Protein AF-A0A973HD96-F1 (afdb_monomer)

Foldseek 3Di:
DDDDDDDCPQPPHVDHPPVVVCVVVDDPVVVVVVCVVCVVVVVVVD

Solvent-accessible surface area (backbone atoms only — not comparable to full-atom values): 3082 Å² total; per-residue (Å²): 136,90,81,86,83,82,68,77,86,45,89,85,42,91,64,81,47,55,67,56,45,50,65,69,76,46,56,68,70,58,49,53,52,49,50,63,70,45,39,65,57,63,67,66,76,105

Structure (mmCIF, N/CA/C/O backbone):
data_AF-A0A973HD96-F1
#
_entry.id   AF-A0A973HD96-F1
#
loop_
_atom_site.group_PDB
_atom_site.id
_atom_site.type_symbol
_atom_site.label_atom_id
_atom_site.label_alt_id
_atom_site.label_comp_id
_atom_site.label_asym_id
_atom_site.label_entity_id
_atom_site.label_seq_id
_atom_site.pdbx_PDB_ins_code
_atom_site.Cartn_x
_atom_site.Cartn_y
_atom_site.Cartn_z
_atom_site.occupancy
_atom_site.B_iso_or_equiv
_atom_site.auth_seq_id
_atom_site.auth_comp_id
_atom_site.auth_asym_id
_atom_site.auth_atom_id
_atom_site.pdbx_PDB_model_num
ATOM 1 N N . MET A 1 1 ? -27.619 14.980 -2.432 1.00 44.03 1 MET A N 1
ATOM 2 C CA . MET A 1 1 ? -26.953 13.783 -2.986 1.00 44.03 1 MET A CA 1
ATOM 3 C C . MET A 1 1 ? -25.457 14.071 -2.997 1.00 44.03 1 MET A C 1
ATOM 5 O O . MET A 1 1 ? -25.064 14.970 -3.722 1.00 44.03 1 MET A O 1
ATOM 9 N N . ASN A 1 2 ? -24.656 13.410 -2.154 1.00 65.44 2 ASN A N 1
ATOM 10 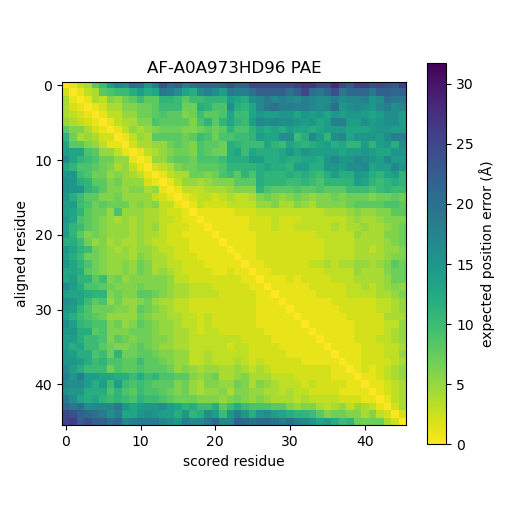C CA . ASN A 1 2 ? -23.195 13.574 -2.128 1.00 65.44 2 ASN A CA 1
ATOM 11 C C . ASN A 1 2 ? -22.570 12.363 -2.814 1.00 65.44 2 ASN A C 1
ATOM 13 O O . ASN A 1 2 ? -22.477 11.294 -2.217 1.00 65.44 2 ASN A O 1
ATOM 17 N N . ILE A 1 3 ? -22.218 12.522 -4.086 1.00 71.94 3 ILE A N 1
ATOM 18 C CA . ILE A 1 3 ? -21.550 11.483 -4.863 1.00 71.94 3 ILE A CA 1
ATOM 19 C C . ILE A 1 3 ? -20.052 11.754 -4.752 1.00 71.94 3 ILE A C 1
ATOM 21 O O . ILE A 1 3 ? -19.584 12.807 -5.177 1.00 71.94 3 ILE A O 1
ATOM 25 N N . ALA A 1 4 ? -19.316 10.820 -4.155 1.00 70.69 4 ALA A N 1
ATOM 26 C CA . ALA A 1 4 ? -17.862 10.827 -4.196 1.00 70.69 4 ALA A CA 1
ATOM 27 C C . ALA A 1 4 ? -17.419 10.108 -5.475 1.00 70.69 4 ALA A C 1
ATOM 29 O O . ALA A 1 4 ? -17.699 8.922 -5.649 1.00 70.69 4 ALA A O 1
ATOM 30 N N . LEU A 1 5 ? -16.779 10.848 -6.379 1.00 67.25 5 LEU A N 1
ATOM 31 C CA . LEU A 1 5 ? -16.188 10.313 -7.601 1.00 67.25 5 LEU A CA 1
ATOM 32 C C . LEU A 1 5 ? -14.714 10.021 -7.330 1.00 67.25 5 LEU A C 1
ATOM 34 O O . LEU A 1 5 ? -13.964 10.917 -6.947 1.00 67.25 5 LEU A O 1
ATOM 38 N N . PHE A 1 6 ? -14.327 8.763 -7.512 1.00 66.12 6 PHE A N 1
ATOM 39 C CA . PHE A 1 6 ? -12.944 8.317 -7.409 1.00 66.12 6 PHE A CA 1
ATOM 40 C C . PHE A 1 6 ? -12.439 8.024 -8.816 1.00 66.12 6 PHE A C 1
ATOM 42 O O . PHE A 1 6 ? -12.954 7.132 -9.487 1.00 66.12 6 PHE A O 1
ATOM 49 N N . ASP A 1 7 ? -11.463 8.806 -9.257 1.00 71.56 7 ASP A N 1
ATOM 50 C CA . ASP A 1 7 ? -10.747 8.574 -10.503 1.00 71.56 7 ASP A CA 1
ATOM 51 C C . ASP A 1 7 ? -9.503 7.726 -10.209 1.00 71.56 7 ASP A C 1
ATOM 53 O O . ASP A 1 7 ? -8.666 8.105 -9.387 1.00 71.56 7 ASP A O 1
ATOM 57 N N . PHE A 1 8 ? -9.427 6.551 -10.835 1.00 66.88 8 PHE A N 1
ATOM 58 C CA . PHE A 1 8 ? -8.357 5.573 -10.624 1.00 66.88 8 PHE A CA 1
ATOM 59 C C . PHE A 1 8 ? -7.446 5.390 -11.841 1.00 66.88 8 PHE A C 1
ATOM 61 O O . PHE A 1 8 ? -6.393 4.775 -11.683 1.00 66.88 8 PHE A O 1
ATOM 68 N N . ASP A 1 9 ? -7.825 5.883 -13.026 1.00 72.00 9 ASP A N 1
ATOM 69 C CA . ASP A 1 9 ? -7.010 5.744 -14.245 1.00 72.00 9 ASP A CA 1
ATOM 70 C C . ASP A 1 9 ? -6.227 7.021 -14.602 1.00 72.00 9 ASP A C 1
ATOM 72 O O . ASP A 1 9 ? -5.325 6.971 -15.437 1.00 72.00 9 ASP A O 1
ATOM 76 N N . GLY A 1 10 ? -6.513 8.132 -13.912 1.00 68.12 10 GLY A N 1
ATOM 77 C CA . GLY A 1 10 ? -5.804 9.402 -14.061 1.00 68.12 10 GLY A CA 1
ATOM 78 C C . GLY A 1 10 ? -6.392 10.333 -15.124 1.00 68.12 10 GLY A C 1
ATOM 79 O O . GLY A 1 10 ? -5.722 11.266 -15.568 1.00 68.12 10 GLY A O 1
ATOM 80 N N . THR A 1 11 ? -7.632 10.100 -15.557 1.00 73.00 11 THR A N 1
ATOM 81 C CA . THR A 1 11 ? -8.315 10.914 -16.576 1.00 73.00 11 THR A CA 1
ATOM 82 C C . THR A 1 11 ? -8.748 12.298 -16.083 1.00 73.00 11 THR A C 1
ATOM 84 O O . THR A 1 11 ? -8.859 13.228 -16.882 1.00 73.00 11 THR A O 1
ATOM 87 N N . ILE A 1 12 ? -8.991 12.462 -14.784 1.00 76.25 12 ILE A N 1
ATOM 88 C CA . ILE A 1 12 ? -9.445 13.700 -14.129 1.00 76.25 12 ILE A CA 1
ATOM 89 C C . ILE A 1 12 ? -8.335 14.277 -13.243 1.00 76.25 12 ILE A C 1
ATOM 91 O O . ILE A 1 12 ? -8.171 15.497 -13.163 1.00 76.25 12 ILE A O 1
ATOM 95 N N . THR A 1 13 ? -7.559 13.420 -12.578 1.00 72.06 13 THR A N 1
ATOM 96 C CA . THR A 1 13 ? -6.452 13.812 -11.697 1.00 72.06 13 THR A CA 1
ATOM 97 C C . THR A 1 13 ? -5.130 13.238 -12.192 1.00 72.06 13 THR A C 1
ATOM 99 O O . THR A 1 13 ? -4.997 12.039 -12.383 1.00 72.06 13 THR A O 1
ATOM 102 N N . ASN A 1 14 ? -4.115 14.097 -12.312 1.00 79.62 14 ASN A N 1
ATOM 103 C CA . ASN A 1 14 ? -2.751 13.677 -12.656 1.00 79.62 14 ASN A CA 1
ATOM 104 C C . ASN A 1 14 ? -1.964 13.153 -11.442 1.00 79.62 14 ASN A C 1
ATOM 106 O O . ASN A 1 14 ? -0.819 12.725 -11.582 1.00 79.62 14 ASN A O 1
ATOM 110 N N . GLU A 1 15 ? -2.540 13.222 -10.240 1.00 77.88 15 GLU A N 1
ATOM 111 C CA . GLU A 1 15 ? -1.931 12.642 -9.051 1.00 77.88 15 GLU A CA 1
ATOM 112 C C . GLU A 1 15 ? -2.359 11.188 -8.861 1.00 77.88 15 GLU A C 1
ATOM 114 O O . GLU A 1 15 ? -3.527 10.839 -9.028 1.00 77.88 15 GLU A O 1
ATOM 119 N N . ASP A 1 16 ? -1.415 10.354 -8.422 1.00 80.75 16 ASP A N 1
ATOM 120 C CA . ASP A 1 16 ? -1.689 8.975 -8.029 1.00 80.75 16 ASP A CA 1
ATOM 121 C C . ASP A 1 16 ? -2.619 8.934 -6.804 1.00 80.75 16 ASP A C 1
ATOM 123 O O . ASP A 1 16 ? -2.224 9.204 -5.661 1.00 80.75 16 ASP A O 1
ATOM 127 N N . ALA A 1 17 ? -3.884 8.610 -7.067 1.00 81.12 17 ALA A N 1
ATOM 128 C CA . ALA A 1 17 ? -4.917 8.428 -6.057 1.00 81.12 17 ALA A CA 1
ATOM 129 C C . ALA A 1 17 ? -4.984 6.978 -5.553 1.00 81.12 17 ALA A C 1
ATOM 131 O O . ALA A 1 17 ? -5.367 6.740 -4.403 1.00 81.12 17 ALA A O 1
ATOM 132 N N . PHE A 1 18 ? -4.581 6.007 -6.380 1.00 82.19 18 PHE A N 1
ATOM 133 C CA . PHE A 1 18 ? -4.723 4.586 -6.079 1.00 82.19 18 PHE A CA 1
ATOM 134 C C . PHE A 1 18 ? -3.797 4.157 -4.941 1.00 82.19 18 PHE A C 1
ATOM 136 O O . PHE A 1 18 ? -4.259 3.582 -3.953 1.00 82.19 18 PHE A O 1
ATOM 143 N N . THR A 1 19 ? -2.510 4.505 -5.002 1.00 86.44 19 THR A N 1
ATOM 144 C CA . THR A 1 19 ? -1.560 4.133 -3.940 1.00 86.44 19 THR A CA 1
ATOM 145 C C . THR A 1 19 ? -1.935 4.771 -2.604 1.00 86.44 19 THR A C 1
ATOM 147 O O . THR A 1 19 ? -1.929 4.106 -1.563 1.00 86.44 19 THR A O 1
ATOM 150 N N . LYS A 1 20 ? -2.333 6.051 -2.620 1.00 86.19 20 LYS A N 1
ATOM 151 C CA . LYS A 1 20 ? -2.796 6.772 -1.423 1.00 86.19 20 LYS A CA 1
ATOM 152 C C . LYS A 1 20 ? -4.034 6.101 -0.819 1.00 86.19 20 LYS A C 1
ATOM 154 O O . LYS A 1 20 ? -4.100 5.924 0.398 1.00 86.19 20 LYS A O 1
ATOM 159 N N . PHE A 1 21 ? -4.979 5.676 -1.658 1.00 86.69 21 PHE A N 1
ATOM 160 C CA . PHE A 1 21 ? -6.167 4.948 -1.222 1.00 86.69 21 PHE A CA 1
ATOM 161 C C . PHE A 1 21 ? -5.822 3.597 -0.587 1.00 86.69 21 PHE A C 1
ATOM 163 O O . PHE A 1 21 ? -6.350 3.278 0.476 1.00 86.69 21 PHE A O 1
ATOM 170 N N . ILE A 1 22 ? -4.903 2.826 -1.174 1.00 89.75 22 ILE A N 1
ATOM 171 C CA . ILE A 1 22 ? -4.472 1.538 -0.611 1.00 89.75 22 ILE A CA 1
ATOM 172 C C . ILE A 1 22 ? -3.878 1.724 0.790 1.00 8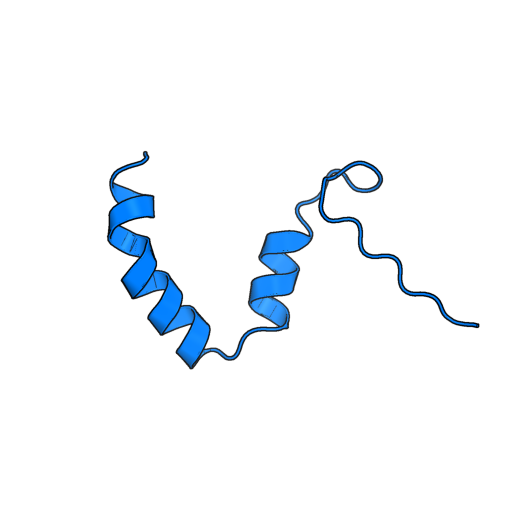9.75 22 ILE A C 1
ATOM 174 O O . ILE A 1 22 ? -4.248 0.981 1.704 1.00 89.75 22 ILE A O 1
ATOM 178 N N . PHE A 1 23 ? -3.019 2.729 0.996 1.00 91.56 23 PHE A N 1
ATOM 179 C CA . PHE A 1 23 ? -2.463 3.022 2.321 1.00 91.56 23 PHE A CA 1
ATOM 180 C C . PHE A 1 23 ? -3.513 3.505 3.327 1.00 91.56 23 PHE A C 1
ATOM 182 O O . PHE A 1 23 ? -3.404 3.195 4.512 1.00 91.56 23 PHE A O 1
ATOM 189 N N . TYR A 1 24 ? -4.529 4.234 2.865 1.00 92.25 24 TYR A N 1
ATOM 190 C CA . TYR A 1 24 ? -5.625 4.709 3.706 1.00 92.25 24 TYR A CA 1
ATOM 191 C C . TYR A 1 24 ? -6.595 3.586 4.113 1.00 92.25 24 TYR A C 1
ATOM 193 O O . TYR A 1 24 ? -6.951 3.465 5.283 1.00 92.25 24 TYR A O 1
ATOM 201 N N . ALA A 1 25 ? -7.022 2.756 3.159 1.00 92.94 25 ALA A N 1
ATOM 202 C CA . ALA A 1 25 ? -8.082 1.767 3.350 1.00 92.94 25 ALA A CA 1
ATOM 203 C C . ALA A 1 25 ? -7.585 0.436 3.943 1.00 92.94 25 ALA A C 1
ATOM 205 O O . ALA A 1 25 ? -8.383 -0.361 4.444 1.00 92.94 25 ALA A O 1
ATOM 206 N N . THR A 1 26 ? -6.279 0.163 3.885 1.00 93.44 26 THR A N 1
ATOM 207 C CA . THR A 1 26 ? -5.724 -1.137 4.278 1.00 93.44 26 THR A CA 1
ATOM 208 C C . THR A 1 26 ? -5.169 -1.118 5.698 1.00 93.44 26 THR A C 1
ATOM 210 O O . THR A 1 26 ? -4.363 -0.273 6.080 1.00 93.44 26 THR A O 1
ATOM 213 N N . LEU A 1 27 ? -5.544 -2.126 6.487 1.00 95.44 27 LEU A N 1
ATOM 214 C CA . LEU A 1 27 ? -4.998 -2.334 7.829 1.00 95.44 27 LEU A CA 1
ATOM 215 C C . LEU A 1 27 ? -3.481 -2.587 7.776 1.00 95.44 27 LEU A C 1
ATOM 217 O O . LEU A 1 27 ? -2.996 -3.351 6.941 1.00 95.44 27 LEU A O 1
ATOM 221 N N . LYS A 1 28 ? -2.734 -2.012 8.728 1.00 93.69 28 LYS A N 1
ATOM 222 C CA . LYS A 1 28 ? -1.257 -2.032 8.749 1.00 93.69 28 LYS A CA 1
ATOM 223 C C . LYS A 1 28 ? -0.646 -3.434 8.632 1.00 93.69 28 LYS A C 1
ATOM 225 O O . LYS A 1 28 ? 0.321 -3.618 7.902 1.00 93.69 28 LYS A O 1
ATOM 230 N N . TYR A 1 29 ? -1.221 -4.436 9.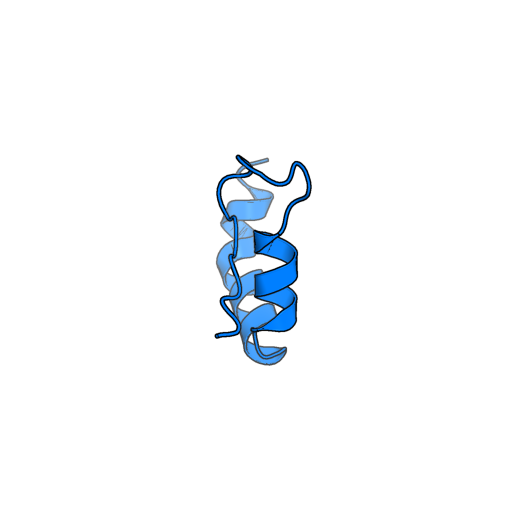300 1.00 96.38 29 TYR A N 1
ATOM 231 C CA . TYR A 1 29 ? -0.712 -5.811 9.232 1.00 96.38 29 TYR A CA 1
ATOM 232 C C . TYR A 1 29 ? -0.890 -6.439 7.838 1.00 96.38 29 TYR A C 1
ATOM 234 O O . TYR A 1 29 ? -0.027 -7.191 7.390 1.00 96.38 29 TYR A O 1
ATOM 242 N N . ARG A 1 30 ? -1.969 -6.093 7.119 1.00 95.75 30 ARG A N 1
ATOM 243 C CA . ARG A 1 30 ? -2.210 -6.551 5.740 1.00 95.75 30 ARG A CA 1
ATOM 244 C C . ARG A 1 30 ? -1.266 -5.871 4.756 1.00 95.75 30 ARG A C 1
ATOM 246 O O . ARG A 1 30 ? -0.796 -6.530 3.837 1.00 95.75 30 ARG A O 1
ATOM 253 N N . LEU A 1 31 ? -0.957 -4.592 4.981 1.00 94.25 31 LEU A N 1
ATOM 254 C CA . LEU A 1 31 ? 0.058 -3.867 4.214 1.00 94.25 31 LEU A CA 1
ATOM 255 C C . LEU A 1 31 ? 1.430 -4.529 4.339 1.00 94.25 31 LEU A C 1
ATOM 257 O O . LEU A 1 31 ? 2.060 -4.802 3.326 1.00 94.25 31 LEU A O 1
ATOM 261 N N . ILE A 1 32 ? 1.868 -4.849 5.560 1.00 95.62 32 ILE A N 1
ATOM 262 C CA . ILE A 1 32 ? 3.164 -5.509 5.787 1.00 95.62 32 ILE A CA 1
ATOM 263 C C . ILE A 1 32 ? 3.198 -6.887 5.114 1.00 95.62 32 ILE A C 1
ATOM 265 O O . ILE A 1 32 ? 4.149 -7.191 4.397 1.00 95.62 32 ILE A O 1
ATOM 269 N N . ALA A 1 33 ? 2.149 -7.699 5.285 1.00 96.75 33 ALA A N 1
ATOM 270 C CA . ALA A 1 33 ? 2.061 -9.008 4.639 1.00 96.75 33 ALA A CA 1
ATOM 271 C C . ALA A 1 33 ? 2.101 -8.903 3.103 1.00 96.75 33 ALA A C 1
ATOM 273 O O . ALA A 1 33 ? 2.833 -9.647 2.455 1.00 96.75 33 ALA A O 1
ATOM 274 N N . GLY A 1 34 ? 1.362 -7.949 2.527 1.00 93.62 34 GLY A N 1
ATOM 275 C CA . GLY A 1 34 ? 1.360 -7.685 1.088 1.00 93.62 34 GLY A CA 1
ATOM 276 C C . GLY A 1 34 ? 2.717 -7.209 0.569 1.00 93.62 34 GLY A C 1
ATOM 277 O O . GLY A 1 34 ? 3.173 -7.700 -0.458 1.00 93.62 34 GLY A O 1
ATOM 278 N N . MET A 1 35 ? 3.402 -6.325 1.299 1.00 92.38 35 MET A N 1
ATOM 279 C CA . MET A 1 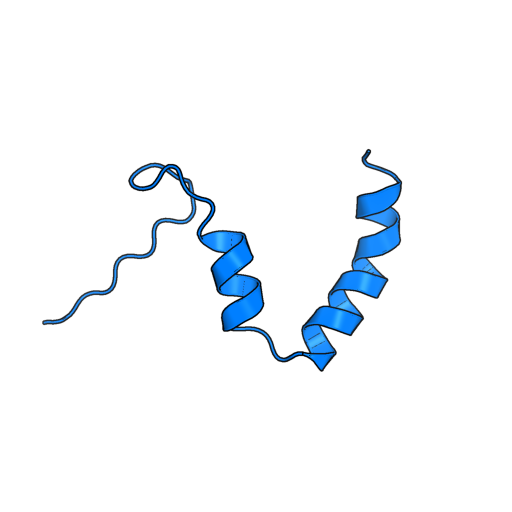35 ? 4.746 -5.856 0.943 1.00 92.38 35 MET A CA 1
ATOM 280 C C . MET A 1 35 ? 5.768 -6.995 0.946 1.00 92.38 35 MET A C 1
ATOM 282 O O . MET A 1 35 ? 6.576 -7.078 0.027 1.00 92.38 35 MET A O 1
ATOM 286 N N . ILE A 1 36 ? 5.718 -7.900 1.930 1.00 96.00 36 ILE A N 1
ATOM 287 C CA . ILE A 1 36 ? 6.589 -9.085 1.962 1.00 96.00 36 ILE A CA 1
ATOM 288 C C . ILE A 1 36 ? 6.277 -9.999 0.773 1.00 96.00 36 ILE A C 1
ATOM 290 O O . ILE A 1 36 ? 7.195 -10.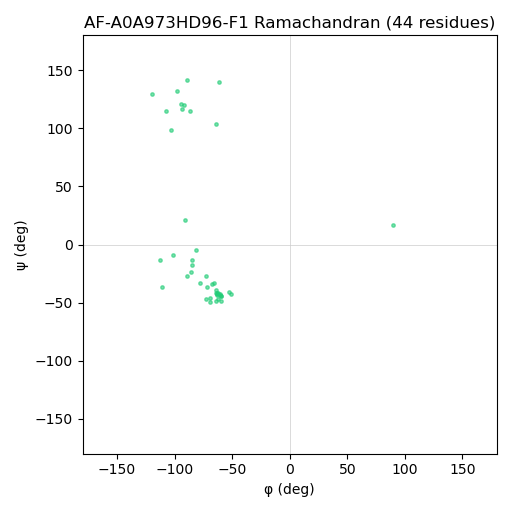387 0.053 1.00 96.00 36 ILE A O 1
ATOM 294 N N . LEU A 1 37 ? 4.996 -10.298 0.532 1.00 96.06 37 LEU A N 1
ATOM 295 C CA . LEU A 1 37 ? 4.553 -11.177 -0.554 1.00 96.06 37 LEU A CA 1
ATOM 296 C C . LEU A 1 37 ? 4.954 -10.640 -1.937 1.00 96.06 37 LEU A C 1
ATOM 298 O O . LEU A 1 37 ? 5.405 -11.402 -2.787 1.00 96.06 37 LEU A O 1
ATOM 302 N 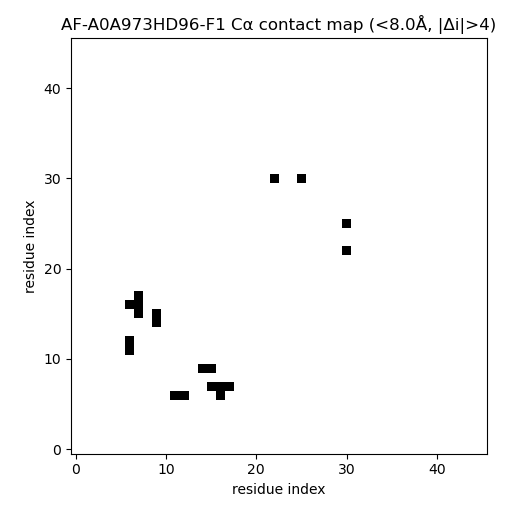N . LEU A 1 38 ? 4.789 -9.335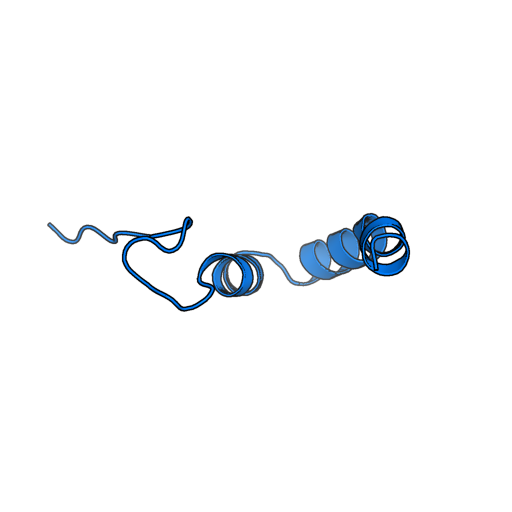 -2.159 1.00 93.19 38 LEU A N 1
ATOM 303 C CA . LEU A 1 38 ? 5.073 -8.679 -3.436 1.00 93.19 38 LEU A CA 1
ATOM 304 C C . LEU A 1 38 ? 6.542 -8.280 -3.592 1.00 93.19 38 LEU A C 1
ATOM 306 O O . LEU A 1 38 ? 6.964 -7.981 -4.708 1.00 93.19 38 LEU A O 1
ATOM 310 N N . SER A 1 39 ? 7.333 -8.297 -2.513 1.00 93.38 39 SER A N 1
ATOM 311 C CA . SER A 1 39 ? 8.742 -7.896 -2.548 1.00 93.38 39 SER A CA 1
ATOM 312 C C . SER A 1 39 ? 9.563 -8.582 -3.647 1.00 93.38 39 SER A C 1
ATOM 314 O O . SER A 1 39 ? 10.285 -7.859 -4.334 1.00 93.38 39 SER A O 1
ATOM 316 N N . PRO A 1 40 ? 9.436 -9.900 -3.927 1.00 91.62 40 PRO A N 1
ATOM 317 C CA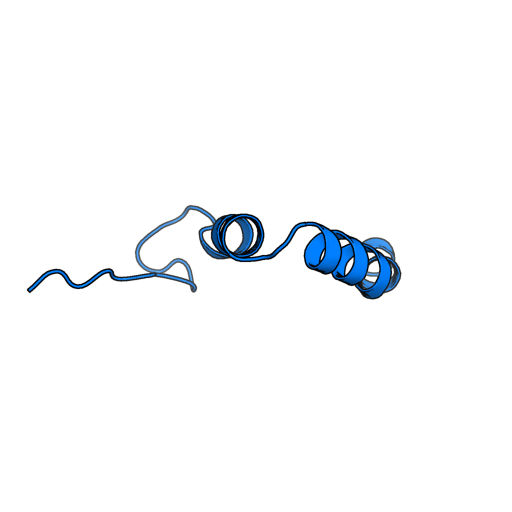 . PRO A 1 40 ? 10.246 -10.535 -4.964 1.00 91.62 40 PRO A CA 1
ATOM 318 C C . PRO A 1 40 ? 9.939 -9.961 -6.348 1.00 91.62 40 PRO A C 1
ATOM 320 O O . PRO A 1 40 ? 10.851 -9.715 -7.126 1.00 91.62 40 PRO A O 1
ATOM 323 N N . VAL A 1 41 ? 8.666 -9.677 -6.632 1.00 93.38 41 VAL A N 1
ATOM 324 C CA . VAL A 1 41 ? 8.238 -9.077 -7.901 1.00 93.38 41 VAL A CA 1
ATOM 325 C C . VAL A 1 41 ? 8.713 -7.630 -7.994 1.00 93.38 41 VAL A C 1
ATOM 327 O O . VAL A 1 41 ? 9.276 -7.245 -9.012 1.00 93.38 41 VAL A O 1
ATOM 330 N N . ILE A 1 42 ? 8.550 -6.838 -6.931 1.00 87.94 42 ILE A N 1
ATOM 331 C CA . ILE A 1 42 ? 8.956 -5.424 -6.905 1.00 87.94 42 ILE A CA 1
ATOM 332 C C . ILE A 1 42 ? 10.470 -5.272 -7.104 1.00 87.94 42 ILE A C 1
ATOM 334 O O . ILE A 1 42 ? 10.903 -4.377 -7.826 1.00 87.94 42 ILE A O 1
ATOM 338 N N . PHE A 1 43 ? 11.279 -6.131 -6.479 1.00 90.44 43 PHE A N 1
ATOM 339 C CA . PHE A 1 43 ? 12.737 -6.070 -6.608 1.00 90.44 43 PHE A CA 1
ATOM 340 C C . PHE A 1 43 ? 13.254 -6.665 -7.917 1.00 90.44 43 PHE A C 1
ATOM 342 O O . PHE A 1 43 ? 14.261 -6.187 -8.427 1.00 90.44 43 PHE A O 1
ATOM 349 N N . TYR A 1 44 ? 12.593 -7.691 -8.456 1.00 86.06 44 TYR A N 1
ATOM 350 C CA . TYR A 1 44 ? 13.038 -8.367 -9.676 1.00 86.06 44 TYR A CA 1
ATOM 351 C C . TYR A 1 44 ? 12.545 -7.691 -10.964 1.00 86.06 44 TYR A C 1
ATOM 353 O O . TYR A 1 44 ? 13.160 -7.847 -12.010 1.00 86.06 44 TYR A O 1
ATOM 361 N N . THR A 1 45 ? 11.451 -6.925 -10.900 1.00 72.19 45 THR A N 1
ATOM 362 C CA . THR A 1 45 ? 10.858 -6.212 -12.054 1.00 72.19 45 THR A CA 1
ATOM 363 C C . THR A 1 45 ? 11.415 -4.787 -12.197 1.00 72.19 45 THR A C 1
ATOM 365 O O . THR A 1 45 ? 10.772 -3.922 -12.789 1.00 72.19 45 THR A O 1
ATOM 368 N N . LYS A 1 46 ? 12.591 -4.516 -11.622 1.00 52.19 46 LYS A N 1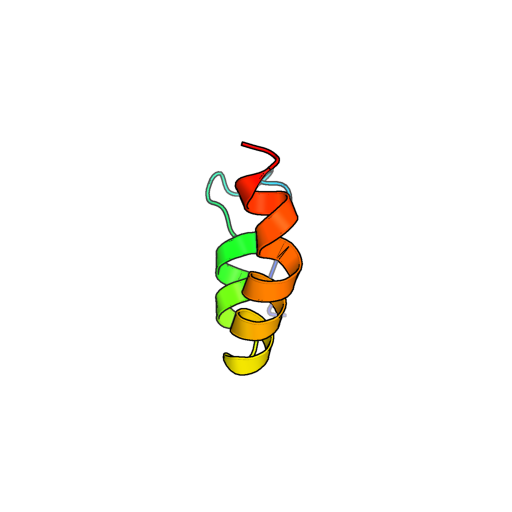
ATOM 369 C CA . LYS A 1 46 ? 13.267 -3.219 -11.695 1.00 52.19 46 LYS A CA 1
ATOM 370 C C . LYS A 1 46 ? 14.459 -3.248 -12.639 1.00 52.19 46 LYS A C 1
ATOM 372 O O . LYS A 1 46 ? 15.128 -4.301 -12.700 1.00 52.19 46 LYS A O 1
#

pLDDT: mean 82.88, std 12.6, range [44.03, 96.75]

Secondary structure (DSSP, 8-state):
--------SSSS-SS--HHHHHHHHS-HHHHHHHHHHHHHHHHHT-

Sequence (46 aa):
MNIALFDFDGTITNEDAFTKFIFYATLKYRLIAGMILLSPVIFYTK

Radius of gyration: 14.13 Å; Cα contacts (8 Å, |Δi|>4): 10; chains: 1; bounding box: 40×25×26 Å

Mean predicted aligned error: 7.18 Å